Protein AF-A0A920I353-F1 (afdb_monomer)

Radius of gyration: 19.07 Å; Cα contacts (8 Å, |Δi|>4): 127; chains: 1; bounding box: 62×31×52 Å

Structure (mmCIF, N/CA/C/O backbone):
data_AF-A0A920I353-F1
#
_entry.id   AF-A0A920I353-F1
#
loop_
_atom_site.group_PDB
_atom_site.id
_atom_site.type_symbol
_atom_site.label_atom_id
_atom_site.label_alt_id
_atom_site.label_comp_id
_atom_site.label_asym_id
_atom_site.label_entity_id
_atom_site.label_seq_id
_atom_site.pdbx_PDB_ins_code
_atom_site.Cartn_x
_atom_site.Cartn_y
_atom_site.Cartn_z
_atom_site.occupancy
_atom_site.B_iso_or_equiv
_atom_site.auth_seq_id
_atom_site.auth_comp_id
_atom_site.auth_asym_id
_atom_site.auth_atom_id
_atom_site.pdbx_PDB_model_num
ATOM 1 N N . MET A 1 1 ? -0.392 2.122 4.980 1.00 74.88 1 MET A N 1
ATOM 2 C CA . MET A 1 1 ? 0.240 2.278 3.647 1.00 74.88 1 MET A CA 1
ATOM 3 C C . MET A 1 1 ? 1.618 1.625 3.572 1.00 74.88 1 MET A C 1
ATOM 5 O O . MET A 1 1 ? 1.815 0.845 2.654 1.00 74.88 1 MET A O 1
ATOM 9 N N . ILE A 1 2 ? 2.526 1.860 4.534 1.00 90.81 2 ILE A N 1
ATOM 10 C CA . ILE A 1 2 ? 3.908 1.323 4.524 1.00 90.81 2 ILE A CA 1
ATOM 11 C C . ILE A 1 2 ? 3.950 -0.201 4.339 1.00 90.81 2 ILE A C 1
ATOM 13 O O . ILE A 1 2 ? 4.589 -0.691 3.416 1.00 90.81 2 ILE A O 1
ATOM 17 N N . LEU A 1 3 ? 3.210 -0.952 5.158 1.00 93.25 3 LEU A N 1
ATOM 18 C CA . LEU A 1 3 ? 3.231 -2.416 5.090 1.00 93.25 3 LEU A CA 1
ATOM 19 C C . LEU A 1 3 ? 2.602 -2.965 3.804 1.00 93.25 3 LEU A C 1
ATOM 21 O O . LEU A 1 3 ? 3.097 -3.941 3.261 1.00 93.25 3 LEU A O 1
ATOM 25 N N . GLY A 1 4 ? 1.580 -2.307 3.252 1.00 94.31 4 GLY A N 1
ATOM 26 C CA . GLY A 1 4 ? 1.059 -2.674 1.931 1.00 94.31 4 GLY A CA 1
ATOM 27 C C . GLY A 1 4 ? 2.106 -2.477 0.828 1.00 94.31 4 GLY A C 1
ATOM 28 O O . GLY A 1 4 ? 2.318 -3.362 0.006 1.00 94.31 4 GLY A O 1
ATOM 29 N N . ALA A 1 5 ? 2.828 -1.353 0.845 1.00 92.50 5 ALA A N 1
ATOM 30 C CA . ALA A 1 5 ? 3.918 -1.117 -0.102 1.00 92.50 5 ALA A CA 1
ATOM 31 C C . ALA A 1 5 ? 5.046 -2.149 0.053 1.00 92.50 5 ALA A C 1
ATOM 33 O O . ALA A 1 5 ? 5.551 -2.660 -0.941 1.00 92.50 5 ALA A O 1
ATOM 34 N N . MET A 1 6 ? 5.386 -2.506 1.290 1.00 94.94 6 MET A N 1
ATOM 35 C CA . MET A 1 6 ? 6.392 -3.520 1.587 1.00 94.94 6 MET A CA 1
ATOM 36 C C . MET A 1 6 ? 5.983 -4.902 1.058 1.00 94.94 6 MET A C 1
ATOM 38 O O . MET A 1 6 ? 6.778 -5.541 0.386 1.00 94.94 6 MET A O 1
ATOM 42 N N . PHE A 1 7 ? 4.743 -5.353 1.269 1.00 95.06 7 PHE A N 1
ATOM 43 C CA . PHE A 1 7 ? 4.276 -6.643 0.734 1.00 95.06 7 PHE A CA 1
ATOM 44 C C . PHE A 1 7 ? 4.244 -6.669 -0.802 1.00 95.06 7 PHE A C 1
ATOM 46 O O . PHE A 1 7 ? 4.590 -7.680 -1.407 1.00 95.06 7 PHE A O 1
ATOM 53 N N . SER A 1 8 ? 3.881 -5.555 -1.441 1.00 94.81 8 SER A N 1
ATOM 54 C CA . SER A 1 8 ? 3.999 -5.405 -2.897 1.00 94.81 8 SER A CA 1
ATOM 55 C C . SER A 1 8 ? 5.463 -5.490 -3.361 1.00 94.81 8 SER A C 1
ATOM 57 O O . SER A 1 8 ? 5.786 -6.249 -4.275 1.00 94.81 8 SER A O 1
ATOM 59 N N . GLY A 1 9 ? 6.370 -4.785 -2.674 1.00 92.94 9 GLY A N 1
ATOM 60 C CA . GLY A 1 9 ? 7.812 -4.820 -2.935 1.00 92.94 9 GLY A CA 1
ATOM 61 C C . GLY A 1 9 ? 8.435 -6.201 -2.725 1.00 92.94 9 GLY A C 1
ATOM 62 O O . GLY A 1 9 ? 9.272 -6.615 -3.520 1.00 92.94 9 GLY A O 1
ATOM 63 N N . TYR A 1 10 ? 7.972 -6.964 -1.730 1.00 94.00 10 TYR A N 1
ATOM 64 C CA . TYR A 1 10 ? 8.377 -8.358 -1.530 1.00 94.00 10 TYR A CA 1
ATOM 65 C C . TYR A 1 10 ? 8.108 -9.195 -2.784 1.00 94.00 10 TYR A C 1
ATOM 67 O O . TYR A 1 10 ? 8.990 -9.903 -3.263 1.00 94.00 10 TYR A O 1
ATOM 75 N N . VAL A 1 11 ? 6.916 -9.066 -3.375 1.00 94.94 11 VAL A N 1
ATOM 76 C CA . VAL A 1 11 ? 6.593 -9.792 -4.609 1.00 94.94 11 VAL A CA 1
ATOM 77 C C . VAL A 1 11 ? 7.498 -9.361 -5.762 1.00 94.94 11 VAL A C 1
ATOM 79 O O . VAL A 1 11 ? 7.995 -10.215 -6.491 1.00 94.94 11 VAL A O 1
ATOM 82 N N . ALA A 1 12 ? 7.774 -8.064 -5.897 1.00 93.50 12 ALA A N 1
ATOM 83 C CA . ALA A 1 12 ? 8.674 -7.561 -6.933 1.00 93.50 12 ALA A CA 1
ATOM 84 C C . ALA A 1 12 ? 10.112 -8.094 -6.797 1.00 93.50 12 ALA A C 1
ATOM 86 O O . ALA A 1 12 ? 10.736 -8.418 -7.806 1.00 93.50 12 ALA A O 1
ATOM 87 N N . LEU A 1 13 ? 10.632 -8.199 -5.568 1.00 91.81 13 LEU A N 1
ATOM 88 C CA . LEU A 1 13 ? 12.000 -8.658 -5.304 1.00 91.81 13 LEU A CA 1
ATOM 89 C C . LEU A 1 13 ? 12.160 -10.167 -5.497 1.00 91.81 13 LEU A C 1
ATOM 91 O O . LEU A 1 13 ? 13.133 -10.604 -6.104 1.00 91.81 13 LEU A O 1
ATOM 95 N N . TYR A 1 14 ? 11.215 -10.966 -4.995 1.00 91.75 14 TYR A N 1
ATOM 96 C CA . TYR A 1 14 ? 11.352 -12.427 -4.979 1.00 91.75 14 TYR A CA 1
ATOM 97 C C . TYR A 1 14 ? 10.714 -13.121 -6.191 1.00 91.75 14 TYR A C 1
ATOM 99 O O . TYR A 1 14 ? 11.158 -14.201 -6.574 1.00 91.75 14 TYR A O 1
ATOM 107 N N . TRP A 1 15 ? 9.716 -12.503 -6.834 1.00 91.62 15 TRP A N 1
ATOM 108 C CA . TRP A 1 15 ? 9.055 -13.024 -8.041 1.00 91.62 15 TRP A CA 1
ATOM 109 C C . TRP A 1 15 ? 9.295 -12.165 -9.288 1.00 91.62 15 TRP A C 1
ATOM 111 O O . TRP A 1 15 ? 8.582 -12.288 -10.284 1.00 91.62 15 TRP A O 1
ATOM 121 N N . GLY A 1 16 ? 10.346 -11.345 -9.281 1.00 85.19 16 GLY A N 1
ATOM 122 C CA . GLY A 1 16 ? 10.666 -10.416 -10.364 1.00 85.19 16 GLY A CA 1
ATOM 123 C C . GLY A 1 16 ? 10.908 -11.033 -11.751 1.00 85.19 16 GLY A C 1
ATOM 124 O O . GLY A 1 16 ? 10.863 -10.320 -12.747 1.00 85.19 16 GLY A O 1
ATOM 125 N N . GLY A 1 17 ? 11.125 -12.350 -11.837 1.00 86.56 17 GLY A N 1
ATOM 126 C CA . GLY A 1 17 ? 11.248 -13.079 -13.106 1.00 86.56 17 GLY A CA 1
ATOM 127 C C . GLY A 1 17 ? 9.919 -13.361 -13.823 1.00 86.56 17 GLY A C 1
ATOM 128 O O . GLY A 1 17 ? 9.928 -13.898 -14.928 1.00 86.56 17 GLY A O 1
ATOM 129 N N . MET A 1 18 ? 8.772 -13.043 -13.213 1.00 88.81 18 MET A N 1
ATOM 130 C CA . MET A 1 18 ? 7.459 -13.226 -13.837 1.00 88.81 18 MET A CA 1
ATOM 131 C C . MET A 1 18 ? 7.185 -12.177 -14.928 1.00 88.81 18 MET A C 1
ATOM 133 O O . MET A 1 18 ? 7.623 -11.031 -14.816 1.00 88.81 18 MET A O 1
ATOM 137 N N . PRO A 1 19 ? 6.394 -12.517 -15.964 1.00 89.31 19 PRO A N 1
ATOM 138 C CA . PRO A 1 19 ? 5.983 -11.541 -16.965 1.00 89.31 19 PRO A CA 1
ATOM 139 C C . PRO A 1 19 ? 5.079 -10.465 -16.341 1.00 89.31 19 PRO A C 1
ATOM 141 O O . PRO A 1 19 ? 4.247 -10.751 -15.474 1.00 89.31 19 PRO A O 1
ATOM 144 N N . ALA A 1 20 ? 5.198 -9.227 -16.832 1.00 86.06 20 ALA A N 1
ATOM 145 C CA . ALA A 1 20 ? 4.504 -8.051 -16.293 1.00 86.06 20 ALA A CA 1
ATOM 146 C C . ALA A 1 20 ? 2.980 -8.221 -16.085 1.00 86.06 20 ALA A C 1
ATOM 148 O O . ALA A 1 20 ? 2.485 -7.805 -15.034 1.00 86.06 20 ALA A O 1
ATOM 149 N N . PRO A 1 21 ? 2.218 -8.867 -16.999 1.00 89.06 21 PRO A N 1
ATOM 150 C CA . PRO A 1 21 ? 0.775 -9.047 -16.826 1.00 89.06 21 PRO A CA 1
ATOM 151 C C . PRO A 1 21 ? 0.383 -9.892 -15.611 1.00 89.06 21 PRO A C 1
ATOM 153 O O . PRO A 1 21 ? -0.743 -9.769 -15.140 1.00 89.06 21 PRO A O 1
ATOM 156 N N . LEU A 1 22 ? 1.283 -10.745 -15.111 1.00 92.06 22 LEU A N 1
ATOM 157 C CA . LEU A 1 22 ? 1.053 -11.560 -13.916 1.00 92.06 22 LEU A CA 1
ATOM 158 C C . LEU A 1 22 ? 1.665 -10.915 -12.670 1.00 92.06 22 LEU A C 1
ATOM 160 O O . LEU A 1 22 ? 1.048 -10.915 -11.604 1.00 92.06 22 LEU A O 1
ATOM 164 N N . LEU A 1 23 ? 2.857 -10.332 -12.820 1.00 92.75 23 LEU A N 1
ATOM 165 C CA . LEU A 1 23 ? 3.587 -9.716 -11.719 1.00 92.75 23 LEU A CA 1
ATOM 166 C C . LEU A 1 23 ? 2.823 -8.520 -11.131 1.00 92.75 23 LEU A C 1
ATOM 168 O O . LEU A 1 23 ? 2.657 -8.441 -9.915 1.00 92.75 23 LEU A O 1
ATOM 172 N N . LEU A 1 24 ? 2.288 -7.628 -11.975 1.00 91.62 24 LEU A N 1
ATOM 173 C CA . LEU A 1 24 ? 1.587 -6.425 -11.513 1.00 91.62 24 LEU A CA 1
ATOM 174 C C . LEU A 1 24 ? 0.316 -6.740 -10.697 1.00 91.62 24 LEU A C 1
ATOM 176 O O . LEU A 1 24 ? 0.191 -6.215 -9.587 1.00 91.62 24 LEU A O 1
ATOM 180 N N . PRO A 1 25 ? -0.615 -7.606 -11.151 1.00 93.06 25 PRO A N 1
ATOM 181 C CA . PRO A 1 25 ? -1.744 -8.017 -10.318 1.00 93.06 25 PRO A CA 1
ATOM 182 C C . PRO A 1 25 ? -1.317 -8.702 -9.019 1.00 93.06 25 PRO A C 1
ATOM 184 O O . PRO A 1 25 ? -1.900 -8.419 -7.974 1.00 93.06 25 PRO A O 1
ATOM 187 N N . ALA A 1 26 ? -0.288 -9.557 -9.050 1.00 94.69 26 ALA A N 1
ATOM 188 C CA . ALA A 1 26 ? 0.219 -10.220 -7.850 1.00 94.69 26 ALA A CA 1
ATOM 189 C C . ALA A 1 26 ? 0.762 -9.210 -6.823 1.00 94.69 26 ALA A C 1
ATOM 191 O O . ALA A 1 26 ? 0.439 -9.301 -5.638 1.00 94.69 26 ALA A O 1
ATOM 192 N N . MET A 1 27 ? 1.512 -8.202 -7.278 1.00 94.94 27 MET A N 1
ATOM 193 C CA . MET A 1 27 ? 2.001 -7.096 -6.448 1.00 94.94 27 MET A CA 1
ATOM 194 C C . MET A 1 27 ? 0.851 -6.286 -5.834 1.00 94.94 27 MET A C 1
ATOM 196 O O . MET A 1 27 ? 0.871 -5.987 -4.638 1.00 94.94 27 MET A O 1
ATOM 200 N N . ILE A 1 28 ? -0.182 -5.965 -6.625 1.00 93.31 28 ILE A N 1
ATOM 201 C CA . ILE A 1 28 ? -1.375 -5.252 -6.143 1.00 93.31 28 ILE A CA 1
ATOM 202 C C . ILE A 1 28 ? -2.093 -6.077 -5.071 1.00 93.31 28 ILE A C 1
ATOM 204 O O . ILE A 1 28 ? -2.393 -5.552 -3.998 1.00 93.31 28 ILE A O 1
ATOM 208 N N . LEU A 1 29 ? -2.339 -7.364 -5.328 1.00 95.75 29 LEU A N 1
ATOM 209 C CA . LEU A 1 29 ? -3.009 -8.258 -4.382 1.00 95.75 29 LEU A CA 1
ATOM 210 C C . LEU A 1 29 ? -2.213 -8.402 -3.085 1.00 95.75 29 LEU A C 1
ATOM 212 O O . LEU A 1 29 ? -2.784 -8.256 -2.005 1.00 95.75 29 LEU A O 1
ATOM 216 N N . ALA A 1 30 ? -0.900 -8.612 -3.170 1.00 96.56 30 ALA A N 1
ATOM 217 C CA . ALA A 1 30 ? -0.040 -8.674 -1.994 1.00 96.56 30 ALA A CA 1
ATOM 218 C C . ALA A 1 30 ? -0.066 -7.361 -1.202 1.00 96.56 30 ALA A C 1
ATOM 220 O O . ALA A 1 30 ? -0.163 -7.387 0.025 1.00 96.56 30 ALA A O 1
ATOM 221 N N . GLY A 1 31 ? -0.059 -6.212 -1.882 1.00 96.25 31 GLY A N 1
ATOM 222 C CA . GLY A 1 31 ? -0.156 -4.914 -1.224 1.00 96.25 31 GLY A CA 1
ATOM 223 C C . GLY A 1 31 ? -1.500 -4.674 -0.534 1.00 96.25 31 GLY A C 1
ATOM 224 O O . GLY A 1 31 ? -1.530 -4.154 0.585 1.00 96.25 31 GLY A O 1
ATOM 225 N N . VAL A 1 32 ? -2.607 -5.103 -1.150 1.00 95.38 32 VAL A N 1
ATOM 226 C CA . VAL A 1 32 ? -3.943 -5.069 -0.535 1.00 95.38 32 VAL A CA 1
ATOM 227 C C . VAL A 1 32 ? -3.986 -5.974 0.693 1.00 95.38 32 VAL A C 1
ATOM 229 O O . VAL A 1 32 ? -4.391 -5.520 1.762 1.00 95.38 32 VAL A O 1
ATOM 232 N N . LEU A 1 33 ? -3.520 -7.220 0.580 1.00 96.56 33 LEU A N 1
ATOM 233 C CA . LEU A 1 33 ? -3.506 -8.179 1.686 1.00 96.56 33 LEU A CA 1
ATOM 234 C C . LEU A 1 33 ? -2.614 -7.713 2.842 1.00 96.56 33 LEU A C 1
ATOM 236 O O . LEU A 1 33 ? -3.046 -7.750 3.991 1.00 96.56 33 LEU A O 1
ATOM 240 N N . GLY A 1 34 ? -1.413 -7.206 2.554 1.00 95.69 34 GLY A N 1
ATOM 241 C CA . GLY A 1 34 ? -0.513 -6.649 3.567 1.00 95.69 34 GLY A CA 1
ATOM 242 C C . GLY A 1 34 ? -1.093 -5.405 4.243 1.00 95.69 34 GLY A C 1
ATOM 243 O O . GLY A 1 34 ? -0.996 -5.243 5.461 1.00 95.69 34 GLY A O 1
ATOM 244 N N . GLY A 1 35 ? -1.761 -4.540 3.474 1.00 94.94 35 GLY A N 1
ATOM 245 C CA . GLY A 1 35 ? -2.475 -3.380 4.002 1.00 94.94 35 GLY A CA 1
ATOM 246 C C . GLY A 1 35 ? -3.638 -3.766 4.918 1.00 94.94 35 GLY A C 1
ATOM 247 O O . GLY A 1 35 ? -3.756 -3.208 6.009 1.00 94.94 35 GLY A O 1
ATOM 248 N N . LEU A 1 36 ? -4.456 -4.738 4.505 1.00 95.00 36 LEU A N 1
ATOM 249 C CA . LEU A 1 36 ? -5.567 -5.272 5.295 1.00 95.00 36 LEU A CA 1
ATOM 250 C C . LEU A 1 36 ? -5.069 -5.939 6.577 1.00 95.00 36 LEU A C 1
ATOM 252 O O . LEU A 1 36 ? -5.567 -5.620 7.654 1.00 95.00 36 LEU A O 1
ATOM 256 N N . ALA A 1 37 ? -4.053 -6.799 6.479 1.00 94.88 37 ALA A N 1
ATOM 257 C CA . ALA A 1 37 ? -3.431 -7.453 7.627 1.00 94.88 37 ALA A CA 1
ATOM 258 C C . ALA A 1 37 ? -2.969 -6.437 8.677 1.00 94.88 37 ALA A C 1
ATOM 260 O O . ALA A 1 37 ? -3.250 -6.595 9.864 1.00 94.88 37 ALA A O 1
ATOM 261 N N . TRP A 1 38 ? -2.335 -5.350 8.235 1.00 94.81 38 TRP A N 1
ATOM 262 C CA . TRP A 1 38 ? -1.874 -4.299 9.136 1.00 94.81 38 TRP A CA 1
ATOM 263 C C . TRP A 1 38 ? -3.015 -3.458 9.718 1.00 94.81 38 TRP A C 1
ATOM 265 O O . TRP A 1 38 ? -3.001 -3.132 10.903 1.00 94.81 38 TRP A O 1
ATOM 275 N N . ALA A 1 39 ? -4.025 -3.123 8.910 1.00 93.00 39 ALA A N 1
ATOM 276 C CA . ALA A 1 39 ? -5.188 -2.348 9.346 1.00 93.00 39 ALA A CA 1
ATOM 277 C C . ALA A 1 39 ? -6.101 -3.120 10.315 1.00 93.00 39 ALA A C 1
ATOM 279 O O . ALA A 1 39 ? -6.798 -2.505 11.123 1.00 93.00 39 ALA A O 1
ATOM 280 N N . MET A 1 40 ? -6.074 -4.457 10.290 1.00 94.06 40 MET A N 1
ATOM 281 C CA . MET A 1 40 ? -6.805 -5.280 11.256 1.00 94.06 40 MET A CA 1
ATOM 282 C C . MET A 1 40 ? -6.292 -5.107 12.689 1.00 94.06 40 MET A C 1
ATOM 284 O O . MET A 1 40 ? -7.086 -5.203 13.618 1.00 94.06 40 MET A O 1
ATOM 288 N N . ILE A 1 41 ? -5.006 -4.804 12.891 1.00 94.19 41 ILE A N 1
ATOM 289 C CA . ILE A 1 41 ? -4.418 -4.640 14.230 1.00 94.19 41 ILE A CA 1
ATOM 290 C C . ILE A 1 41 ? -5.138 -3.541 15.037 1.00 94.19 41 ILE A C 1
ATOM 292 O O . ILE A 1 41 ? -5.705 -3.860 16.086 1.00 94.19 41 ILE A O 1
ATOM 296 N N . PRO A 1 42 ? -5.197 -2.268 14.585 1.00 93.19 42 PRO A N 1
ATOM 297 C CA . PRO A 1 42 ? -5.900 -1.224 15.327 1.00 93.19 42 PRO A CA 1
ATOM 298 C C . PRO A 1 42 ? -7.410 -1.485 15.397 1.00 93.19 42 PRO A C 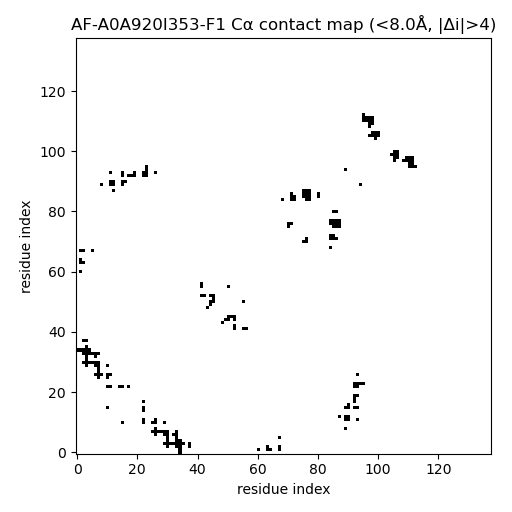1
ATOM 300 O O . PRO A 1 42 ? -8.022 -1.195 16.424 1.00 93.19 42 PRO A O 1
ATOM 303 N N . ALA A 1 43 ? -8.009 -2.085 14.361 1.00 93.19 43 ALA A N 1
ATOM 304 C CA . ALA A 1 43 ? -9.435 -2.409 14.345 1.00 93.19 43 ALA A CA 1
ATOM 305 C C . ALA A 1 43 ? -9.815 -3.448 15.418 1.00 93.19 43 ALA A C 1
ATOM 307 O O . ALA A 1 43 ? -10.802 -3.277 16.140 1.00 93.19 43 ALA A O 1
ATOM 308 N N . ILE A 1 44 ? -9.017 -4.508 15.576 1.00 94.25 44 ILE A N 1
ATOM 309 C CA . ILE A 1 44 ? -9.221 -5.533 16.607 1.00 94.25 44 ILE A CA 1
ATOM 310 C C . ILE A 1 44 ? -8.963 -4.941 17.992 1.00 94.25 44 ILE A C 1
ATOM 312 O O . ILE A 1 44 ? -9.757 -5.158 18.906 1.00 94.25 44 ILE A O 1
ATOM 316 N N . LEU A 1 45 ? -7.893 -4.157 18.154 1.00 93.06 45 LEU A N 1
ATOM 317 C CA . LEU A 1 45 ? -7.571 -3.548 19.445 1.00 93.06 45 LEU A CA 1
ATOM 318 C C . LEU A 1 45 ? -8.679 -2.602 19.919 1.00 93.06 45 LEU A C 1
ATOM 320 O O . LEU A 1 45 ? -9.109 -2.671 21.070 1.00 93.06 45 LEU A O 1
ATOM 324 N N . LYS A 1 46 ? -9.223 -1.789 19.011 1.00 91.38 46 LYS A N 1
ATOM 325 C CA . LYS A 1 46 ? -10.382 -0.940 19.291 1.00 91.38 46 LYS A CA 1
ATOM 326 C C . LYS A 1 46 ? -11.614 -1.761 19.676 1.00 91.38 46 LYS A C 1
ATOM 328 O O . LYS A 1 46 ? -12.243 -1.474 20.686 1.00 91.38 46 LYS A O 1
ATOM 333 N N . THR A 1 47 ? -11.972 -2.776 18.889 1.00 92.88 47 THR A N 1
ATOM 334 C CA . THR A 1 47 ? -13.220 -3.537 19.101 1.00 92.88 47 THR A CA 1
ATOM 335 C C . THR A 1 47 ? -13.181 -4.440 20.331 1.00 92.88 47 THR A C 1
ATOM 337 O O . THR A 1 47 ? -14.211 -4.633 20.971 1.00 92.88 47 THR A O 1
ATOM 340 N N . ARG A 1 48 ? -12.012 -4.989 20.683 1.00 93.25 48 ARG A N 1
ATOM 341 C CA . ARG A 1 48 ? -11.851 -5.919 21.813 1.00 93.25 48 ARG A CA 1
ATOM 342 C C . ARG A 1 48 ? -11.462 -5.233 23.118 1.00 93.25 48 ARG A C 1
ATOM 344 O O . ARG A 1 48 ? -11.875 -5.705 24.171 1.00 93.25 48 ARG A O 1
ATOM 351 N N . PHE A 1 49 ? -10.680 -4.156 23.056 1.00 92.69 49 PHE A N 1
ATOM 352 C CA . PHE A 1 49 ? -10.104 -3.503 24.239 1.00 92.69 49 PHE A CA 1
ATOM 353 C C . PHE A 1 49 ? -10.534 -2.040 24.402 1.00 92.69 49 PHE A C 1
ATOM 355 O O . PHE A 1 49 ? -10.036 -1.360 25.294 1.00 92.69 49 PHE A O 1
ATOM 362 N N . ASN A 1 50 ? -11.442 -1.543 23.552 1.00 90.44 50 ASN A N 1
ATOM 363 C CA . ASN A 1 50 ? -11.981 -0.178 23.596 1.00 90.44 50 ASN A CA 1
ATOM 364 C C . ASN A 1 50 ? -10.891 0.912 23.655 1.00 90.44 50 ASN A C 1
ATOM 366 O O . ASN A 1 50 ? -11.019 1.932 24.329 1.00 90.44 50 ASN A O 1
ATOM 370 N N . THR A 1 51 ? -9.765 0.660 22.981 1.00 91.50 51 THR A N 1
ATOM 371 C CA . THR A 1 51 ? -8.607 1.558 22.975 1.00 91.50 51 THR A CA 1
ATOM 372 C C . THR A 1 51 ? -8.824 2.736 22.025 1.00 91.50 51 THR A C 1
ATOM 374 O O . THR A 1 51 ? -9.550 2.635 21.034 1.00 91.50 51 THR A O 1
ATOM 377 N N . ASN A 1 52 ? -8.141 3.853 22.288 1.00 93.06 52 ASN A N 1
ATOM 378 C CA . ASN A 1 52 ? -8.129 5.003 21.390 1.00 93.06 52 ASN A CA 1
ATOM 379 C C . ASN A 1 52 ? -7.438 4.661 20.054 1.00 93.06 52 ASN A C 1
ATOM 381 O O . ASN A 1 52 ? -6.214 4.556 19.973 1.00 93.06 52 ASN A O 1
ATOM 385 N N . GLU A 1 53 ? -8.239 4.527 18.998 1.00 91.81 53 GLU A N 1
ATOM 386 C CA . GLU A 1 53 ? -7.791 4.188 17.643 1.00 91.81 53 GLU A CA 1
ATOM 387 C C . GLU A 1 53 ? -6.802 5.201 17.058 1.00 91.81 53 GLU A C 1
ATOM 389 O O . GLU A 1 53 ? -5.876 4.812 16.346 1.00 91.81 53 GLU A O 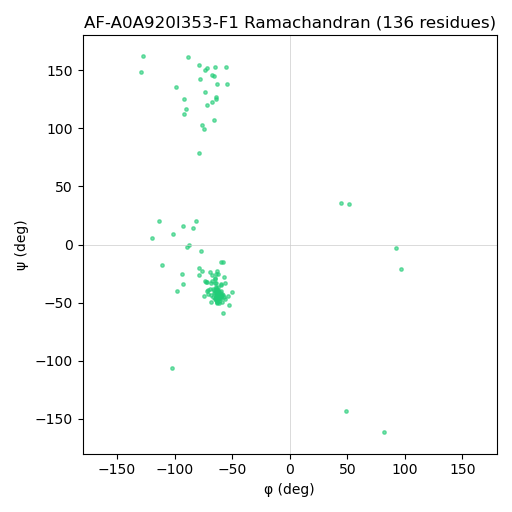1
ATOM 394 N N . ILE A 1 54 ? -6.952 6.489 17.379 1.00 92.44 54 ILE A N 1
ATOM 395 C CA . ILE A 1 54 ? -6.050 7.537 16.887 1.00 92.44 54 ILE A CA 1
ATOM 396 C C . ILE A 1 54 ? -4.653 7.306 17.462 1.00 92.44 54 ILE A C 1
ATOM 398 O O . ILE A 1 54 ? -3.673 7.283 16.724 1.00 92.44 54 ILE A O 1
ATOM 402 N N . LEU A 1 55 ? -4.561 7.052 18.770 1.00 93.56 55 LEU A N 1
ATOM 403 C CA . LEU A 1 55 ? -3.280 6.787 19.419 1.00 93.56 55 LEU A CA 1
ATOM 404 C C . LEU A 1 55 ? -2.650 5.501 18.873 1.00 93.56 55 LEU A C 1
ATOM 406 O O . LEU A 1 55 ? -1.487 5.511 18.479 1.00 93.56 55 LEU A O 1
ATOM 410 N N . VAL A 1 56 ? -3.415 4.409 18.788 1.00 94.12 56 VAL A N 1
ATOM 411 C CA . VAL A 1 56 ? -2.898 3.116 18.308 1.00 94.12 56 VAL A CA 1
ATOM 412 C C . VAL A 1 56 ? -2.436 3.203 16.855 1.00 94.12 56 VAL A C 1
ATOM 414 O O . VAL A 1 56 ? -1.356 2.719 16.537 1.00 94.12 56 VAL A O 1
ATOM 417 N N . SER A 1 57 ? -3.208 3.835 15.971 1.00 93.00 57 SER A N 1
ATOM 418 C CA . SER A 1 57 ? -2.835 3.973 14.556 1.00 93.00 57 SER A CA 1
ATOM 419 C C . SER A 1 57 ? -1.602 4.860 14.352 1.00 93.00 57 SER A C 1
ATOM 421 O O . SER A 1 57 ? -0.738 4.521 13.535 1.00 93.00 57 SER A O 1
ATOM 423 N N . LEU A 1 58 ? -1.461 5.942 15.129 1.00 94.62 58 LEU A N 1
ATOM 424 C CA . LEU A 1 58 ? -0.249 6.764 15.134 1.00 94.62 58 LEU A CA 1
ATOM 425 C C . LEU A 1 58 ? 0.960 5.957 15.612 1.00 94.62 58 LEU A C 1
ATOM 427 O O . LEU A 1 58 ? 1.965 5.896 14.906 1.00 94.62 58 LEU A O 1
ATOM 431 N N . MET A 1 59 ? 0.851 5.270 16.753 1.00 95.31 59 MET A N 1
ATOM 432 C CA . MET A 1 59 ? 1.931 4.428 17.287 1.00 95.31 59 MET A CA 1
ATOM 433 C C . MET A 1 59 ? 2.328 3.319 16.310 1.00 95.31 59 MET A C 1
ATOM 435 O O . MET A 1 59 ? 3.510 3.090 16.055 1.00 95.31 59 MET A O 1
ATOM 439 N N . LEU A 1 60 ? 1.345 2.675 15.686 1.00 94.88 60 LEU A N 1
ATOM 440 C CA . LEU A 1 60 ? 1.575 1.606 14.723 1.00 94.88 60 LEU A CA 1
ATOM 441 C C . LEU A 1 60 ? 2.235 2.108 13.429 1.00 94.88 60 LEU A C 1
ATOM 443 O O . LEU A 1 60 ? 2.947 1.355 12.765 1.00 94.88 60 LEU A O 1
ATOM 447 N N . THR A 1 61 ? 2.049 3.382 13.077 1.00 94.44 61 THR A N 1
ATOM 448 C CA . THR A 1 61 ? 2.778 3.998 11.962 1.00 94.44 61 THR A CA 1
ATOM 449 C C . THR A 1 61 ? 4.276 4.071 12.264 1.00 94.44 61 THR A C 1
ATOM 451 O O . THR A 1 61 ? 5.073 3.715 11.399 1.00 94.44 61 THR A O 1
ATOM 454 N N . TYR A 1 62 ? 4.673 4.427 13.491 1.00 95.38 62 TYR A N 1
ATOM 455 C CA . TYR A 1 62 ? 6.085 4.392 13.899 1.00 95.38 62 TYR A CA 1
ATOM 456 C C . TYR A 1 62 ? 6.659 2.975 13.874 1.00 95.38 62 TYR A C 1
ATOM 458 O O . TYR A 1 62 ? 7.749 2.766 13.345 1.00 95.38 62 TYR A O 1
ATOM 466 N N . VAL A 1 63 ? 5.905 1.988 14.371 1.00 96.00 63 VAL A N 1
ATOM 467 C CA . VAL A 1 63 ? 6.308 0.574 14.297 1.00 96.00 63 VAL A CA 1
ATOM 468 C C . VAL A 1 63 ? 6.533 0.152 12.845 1.00 96.00 63 VAL A C 1
ATOM 470 O O . VAL A 1 63 ? 7.539 -0.480 12.545 1.00 96.00 63 VAL A O 1
ATOM 473 N N . ALA A 1 64 ? 5.646 0.543 11.926 1.00 95.75 64 ALA A N 1
ATOM 474 C CA . ALA A 1 64 ? 5.792 0.231 10.507 1.00 95.75 64 ALA A CA 1
ATOM 475 C C . ALA A 1 64 ? 7.056 0.852 9.884 1.00 95.75 64 ALA A C 1
ATOM 477 O O . ALA A 1 64 ? 7.714 0.198 9.077 1.00 95.75 64 ALA A O 1
ATOM 478 N N . VAL A 1 65 ? 7.409 2.085 10.266 1.00 95.06 65 VAL A N 1
ATOM 479 C CA . VAL A 1 65 ? 8.645 2.751 9.814 1.00 95.06 65 VAL A CA 1
ATOM 480 C C . VAL A 1 65 ? 9.887 2.025 10.334 1.00 95.06 65 VAL A C 1
ATOM 482 O O . VAL A 1 65 ? 10.802 1.747 9.564 1.00 95.06 65 VAL A O 1
ATOM 485 N N . LEU A 1 66 ? 9.920 1.671 11.619 1.00 94.81 66 LEU A N 1
ATOM 486 C CA . LEU A 1 66 ? 11.044 0.923 12.193 1.00 94.81 66 LEU A CA 1
ATOM 487 C C . LEU A 1 66 ? 11.170 -0.471 11.573 1.00 94.81 66 LEU A C 1
ATOM 489 O O . LEU A 1 66 ? 12.274 -0.944 11.313 1.00 94.81 66 LEU A O 1
ATOM 493 N N . PHE A 1 67 ? 10.038 -1.114 11.295 1.00 94.69 67 PHE A N 1
ATOM 494 C CA . PHE A 1 67 ? 10.011 -2.435 10.685 1.00 94.6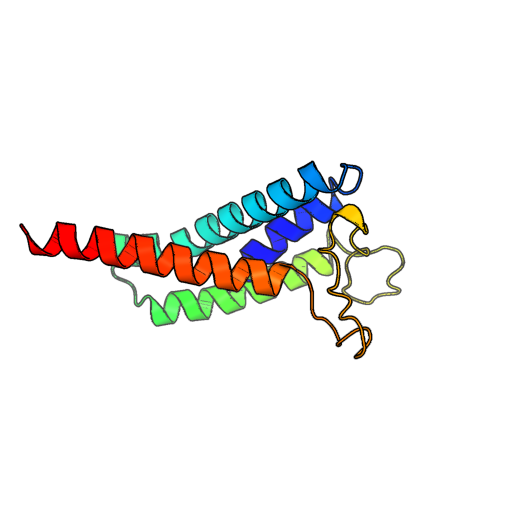9 67 PHE A CA 1
ATOM 495 C C . PHE A 1 67 ? 10.592 -2.428 9.268 1.00 94.69 67 PHE A C 1
ATOM 497 O O . PHE A 1 67 ? 11.417 -3.283 8.935 1.00 94.69 67 PHE A O 1
ATOM 504 N N . ILE A 1 68 ? 10.212 -1.453 8.434 1.00 93.19 68 ILE A N 1
ATOM 505 C CA . ILE A 1 68 ? 10.766 -1.352 7.080 1.00 93.19 68 ILE A CA 1
ATOM 506 C C . ILE A 1 68 ? 12.249 -0.955 7.105 1.00 93.19 68 ILE A C 1
ATOM 508 O O . ILE A 1 68 ? 13.024 -1.527 6.345 1.00 93.19 68 ILE A O 1
ATOM 512 N N . ASP A 1 69 ? 12.676 -0.067 8.012 1.00 92.81 69 ASP A N 1
ATOM 513 C CA . ASP A 1 69 ? 14.095 0.300 8.159 1.00 92.81 69 ASP A CA 1
ATOM 514 C C . ASP A 1 69 ? 14.955 -0.913 8.547 1.00 92.81 69 ASP A C 1
ATOM 516 O O . ASP A 1 69 ? 15.974 -1.188 7.909 1.00 92.81 69 ASP A O 1
ATOM 520 N N . TRP A 1 70 ? 14.492 -1.714 9.513 1.00 93.81 70 TRP A N 1
ATOM 521 C CA . TRP A 1 70 ? 15.143 -2.975 9.870 1.00 93.81 70 TRP A CA 1
ATOM 522 C C . TRP A 1 70 ? 15.210 -3.947 8.682 1.00 93.81 70 TRP A C 1
ATOM 524 O O . TRP A 1 70 ? 16.257 -4.542 8.424 1.00 93.81 70 TRP A O 1
ATOM 534 N N . THR A 1 71 ? 14.121 -4.069 7.919 1.00 92.69 71 THR A N 1
ATOM 535 C CA . THR A 1 71 ? 14.039 -4.976 6.762 1.00 92.69 71 THR A CA 1
ATOM 536 C C . THR A 1 71 ? 15.042 -4.591 5.671 1.00 92.69 71 THR A C 1
ATOM 538 O O . THR A 1 71 ? 15.747 -5.451 5.141 1.00 92.69 71 THR A O 1
ATOM 541 N N . VAL A 1 72 ? 15.144 -3.299 5.359 1.00 90.56 72 VAL A N 1
ATOM 542 C CA . VAL A 1 72 ? 16.033 -2.787 4.306 1.00 90.56 72 VAL A CA 1
ATOM 543 C C . VAL A 1 72 ? 17.505 -2.829 4.729 1.00 90.56 72 VAL A C 1
ATOM 545 O O . VAL A 1 72 ? 18.379 -3.035 3.892 1.00 90.56 72 VAL A O 1
ATOM 548 N N . ARG A 1 73 ? 17.812 -2.676 6.023 1.00 90.12 73 ARG A N 1
ATOM 549 C CA . ARG A 1 73 ? 19.187 -2.820 6.541 1.00 90.12 73 ARG A CA 1
ATOM 550 C C . ARG A 1 73 ? 19.621 -4.270 6.720 1.00 90.12 73 ARG A C 1
ATOM 552 O O . ARG A 1 73 ? 20.821 -4.542 6.717 1.00 90.12 73 ARG A O 1
ATOM 559 N N . GLY A 1 74 ? 18.666 -5.171 6.923 1.00 88.06 74 GLY A N 1
ATOM 560 C CA . GLY A 1 74 ? 18.904 -6.591 7.138 1.00 88.06 74 GLY A CA 1
ATOM 561 C C . GLY A 1 74 ? 18.627 -7.412 5.876 1.00 88.06 74 GLY A C 1
ATOM 562 O O . GLY A 1 74 ? 19.437 -7.392 4.949 1.00 88.06 74 GLY A O 1
ATOM 563 N N . PRO A 1 75 ? 17.516 -8.168 5.840 1.00 88.25 75 PRO A N 1
ATOM 564 C CA . PRO A 1 75 ? 17.279 -9.212 4.845 1.00 88.25 75 PRO A CA 1
ATOM 565 C C . PRO A 1 75 ? 17.151 -8.714 3.402 1.00 88.25 75 PRO A C 1
ATOM 567 O O . PRO A 1 75 ? 17.451 -9.476 2.488 1.00 88.25 75 PRO A O 1
ATOM 570 N N . TRP A 1 76 ? 16.682 -7.484 3.174 1.00 90.69 76 TRP A N 1
ATOM 571 C CA . TRP A 1 76 ? 16.469 -6.951 1.818 1.00 90.69 76 TRP A CA 1
ATOM 572 C C . TRP A 1 76 ? 17.576 -6.009 1.362 1.00 90.69 76 TRP A C 1
ATOM 574 O O . TRP A 1 76 ? 17.436 -5.351 0.331 1.00 90.69 76 TRP A O 1
ATOM 584 N N . ARG A 1 77 ? 18.665 -5.922 2.129 1.00 87.94 77 ARG A N 1
ATOM 585 C CA . ARG A 1 77 ? 19.782 -5.053 1.791 1.00 87.94 77 ARG A CA 1
ATOM 586 C C . ARG A 1 77 ? 20.427 -5.516 0.494 1.00 87.94 77 ARG A C 1
ATOM 588 O O . ARG A 1 77 ? 20.851 -6.666 0.384 1.00 87.94 77 ARG A O 1
ATOM 595 N N . ASP A 1 78 ? 20.562 -4.600 -0.453 1.00 88.06 78 ASP A N 1
ATOM 596 C CA . ASP A 1 78 ? 21.321 -4.850 -1.670 1.00 88.06 78 ASP A CA 1
ATOM 597 C C . ASP A 1 78 ? 22.827 -4.996 -1.352 1.00 88.06 78 ASP A C 1
ATOM 599 O O . ASP A 1 78 ? 23.428 -4.075 -0.784 1.00 88.06 78 ASP A O 1
ATOM 603 N N . PRO A 1 79 ? 23.469 -6.125 -1.716 1.00 84.06 79 PRO A N 1
ATOM 604 C CA . PRO A 1 79 ? 24.909 -6.313 -1.543 1.00 84.06 79 PRO A CA 1
ATOM 605 C C . PRO A 1 79 ? 25.754 -5.240 -2.240 1.00 84.06 79 PRO A C 1
ATOM 607 O O . PRO A 1 79 ? 26.857 -4.944 -1.781 1.00 84.06 79 PRO A O 1
ATOM 610 N N . MET A 1 80 ? 25.238 -4.645 -3.320 1.00 85.44 80 MET A N 1
ATOM 611 C CA . MET A 1 80 ? 25.929 -3.621 -4.105 1.00 85.44 80 MET A CA 1
ATOM 612 C C . MET A 1 80 ? 25.707 -2.196 -3.577 1.00 85.44 80 MET A C 1
ATOM 614 O O . MET A 1 80 ? 26.257 -1.241 -4.116 1.00 85.44 80 MET A O 1
ATOM 618 N N . SER A 1 81 ? 24.936 -2.017 -2.502 1.00 79.50 81 SER A N 1
ATOM 619 C CA . SER A 1 81 ? 24.564 -0.684 -2.012 1.00 79.50 81 SER A CA 1
ATOM 620 C C . SER A 1 81 ? 25.605 -0.016 -1.099 1.00 79.50 81 SER A C 1
ATOM 622 O O . SER A 1 81 ? 25.286 0.970 -0.448 1.00 79.50 81 SER A O 1
ATOM 624 N N . PHE A 1 82 ? 26.853 -0.508 -1.033 1.00 82.38 82 PHE A N 1
ATOM 625 C CA . PHE A 1 82 ? 28.002 0.125 -0.342 1.00 82.38 82 PHE A CA 1
ATOM 626 C C . PHE A 1 82 ? 27.711 0.700 1.066 1.00 82.38 82 PHE A C 1
ATOM 628 O O . PHE A 1 82 ? 28.253 1.730 1.458 1.00 82.38 82 PHE A O 1
ATOM 635 N N . GLY A 1 83 ? 26.850 0.038 1.846 1.00 77.50 83 GLY A N 1
ATOM 636 C CA . GLY A 1 83 ? 26.481 0.463 3.204 1.00 77.50 83 GLY A CA 1
ATOM 637 C C . GLY A 1 83 ? 25.245 1.366 3.303 1.00 77.50 83 GLY A C 1
ATOM 638 O O . GLY A 1 83 ? 24.806 1.661 4.415 1.00 77.50 83 GLY A O 1
ATOM 639 N N . PHE A 1 84 ? 24.634 1.752 2.181 1.00 84.94 84 PHE A N 1
ATOM 640 C CA . PHE A 1 84 ? 23.356 2.458 2.163 1.00 84.94 84 PHE A CA 1
ATOM 641 C C . PHE A 1 84 ? 22.173 1.501 2.410 1.00 84.94 84 PHE A C 1
ATOM 643 O O . PHE A 1 84 ? 22.185 0.363 1.933 1.00 84.94 84 PHE A O 1
ATOM 650 N N . PRO A 1 85 ? 21.133 1.941 3.148 1.00 84.00 85 PRO A N 1
ATOM 651 C CA . PRO A 1 85 ? 19.924 1.158 3.377 1.00 84.00 85 PRO A CA 1
ATOM 652 C C . PRO A 1 85 ? 19.019 1.229 2.141 1.00 84.00 85 PRO A C 1
ATOM 654 O O . PRO A 1 85 ? 18.048 1.984 2.107 1.00 84.00 85 PRO A O 1
ATOM 657 N N . LEU A 1 86 ? 19.357 0.453 1.113 1.00 86.81 86 LEU A N 1
ATOM 658 C CA . LEU A 1 86 ? 18.609 0.358 -0.137 1.00 86.81 86 LEU A CA 1
ATOM 659 C C . LEU A 1 86 ? 18.340 -1.108 -0.482 1.00 86.81 86 LEU A C 1
ATOM 661 O O . LEU A 1 86 ? 19.132 -2.000 -0.169 1.00 86.81 86 LEU A O 1
ATOM 665 N N . THR A 1 87 ? 17.203 -1.343 -1.131 1.00 88.31 87 THR A N 1
ATOM 666 C CA . THR A 1 87 ? 16.876 -2.632 -1.742 1.00 88.31 87 THR A CA 1
ATOM 667 C C . THR A 1 87 ? 17.408 -2.685 -3.172 1.00 88.31 87 THR A C 1
ATOM 669 O O . THR A 1 87 ? 17.611 -1.628 -3.779 1.00 88.31 87 THR A O 1
ATOM 672 N N . PRO A 1 88 ? 17.546 -3.885 -3.764 1.00 89.38 88 PRO A N 1
ATOM 673 C CA . PRO A 1 88 ? 17.780 -4.005 -5.195 1.00 89.38 88 PRO A CA 1
ATOM 674 C C . PRO A 1 88 ? 16.691 -3.280 -5.993 1.00 89.38 88 PRO A C 1
ATOM 676 O O . PRO A 1 88 ? 15.550 -3.144 -5.533 1.00 89.38 88 PRO A O 1
ATOM 679 N N . MET A 1 89 ? 17.033 -2.821 -7.198 1.00 88.12 89 MET A N 1
ATOM 680 C CA . MET A 1 89 ? 16.043 -2.231 -8.096 1.00 88.12 89 MET A CA 1
ATOM 681 C C . MET A 1 89 ? 14.996 -3.272 -8.493 1.00 88.12 89 MET A C 1
ATOM 683 O O . MET A 1 89 ? 15.319 -4.421 -8.792 1.00 88.12 89 MET A O 1
ATOM 687 N N . TYR A 1 90 ? 13.732 -2.852 -8.518 1.00 88.50 90 TYR A N 1
ATOM 688 C CA . TYR A 1 90 ? 12.661 -3.688 -9.044 1.00 88.50 90 TYR A CA 1
ATOM 689 C C . TYR A 1 90 ? 12.830 -3.883 -10.557 1.00 88.50 90 TYR A C 1
ATOM 691 O O . TYR A 1 90 ? 13.273 -2.958 -11.240 1.00 88.50 90 TYR A O 1
ATOM 699 N N . PRO A 1 91 ? 12.458 -5.056 -11.093 1.00 87.69 91 PRO A N 1
ATOM 700 C CA . PRO A 1 91 ? 12.488 -5.297 -12.530 1.00 87.69 91 PRO A CA 1
ATOM 701 C C . PRO A 1 91 ? 11.494 -4.389 -13.261 1.00 87.69 91 PRO A C 1
ATOM 703 O O . PRO A 1 91 ? 10.436 -4.055 -12.721 1.00 87.69 91 PRO A O 1
ATOM 706 N N . ASP A 1 92 ? 11.777 -4.078 -14.527 1.00 85.25 92 ASP A N 1
ATOM 707 C CA . ASP A 1 92 ? 10.907 -3.242 -15.371 1.00 85.25 92 ASP A CA 1
ATOM 708 C C . ASP A 1 92 ? 9.478 -3.797 -15.472 1.00 85.25 92 ASP A C 1
ATOM 710 O O . ASP A 1 92 ? 8.510 -3.041 -15.502 1.00 85.25 92 ASP A O 1
ATOM 714 N N . ALA A 1 93 ? 9.327 -5.126 -15.445 1.00 84.94 93 ALA A N 1
ATOM 715 C CA . AL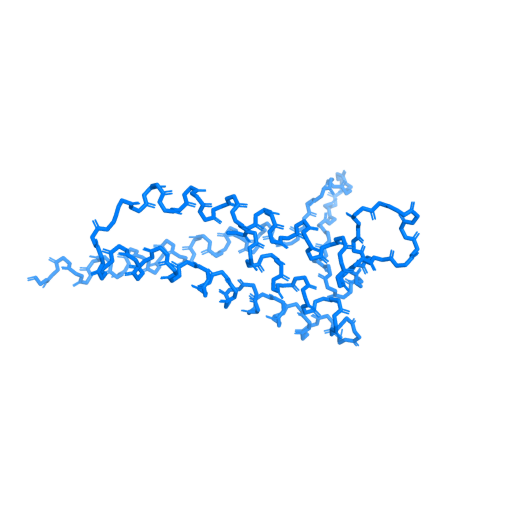A A 1 93 ? 8.031 -5.803 -15.437 1.00 84.94 93 ALA A CA 1
ATOM 716 C C . ALA A 1 93 ? 7.169 -5.477 -14.201 1.00 84.94 93 ALA A C 1
ATOM 718 O O . ALA A 1 93 ? 5.944 -5.578 -14.263 1.00 84.94 93 ALA A O 1
ATOM 719 N N . GLY A 1 94 ? 7.797 -5.102 -13.082 1.00 81.44 94 GLY A N 1
ATOM 720 C CA . GLY A 1 94 ? 7.132 -4.665 -11.853 1.00 81.44 94 GLY A CA 1
ATOM 721 C C . GLY A 1 94 ? 6.860 -3.158 -11.812 1.00 81.44 94 GLY A C 1
ATOM 722 O O . GLY A 1 94 ? 6.268 -2.668 -10.849 1.00 81.44 94 GLY A O 1
ATOM 723 N N . MET A 1 95 ? 7.278 -2.410 -12.837 1.00 85.50 95 MET A N 1
ATOM 724 C CA . MET A 1 95 ? 7.043 -0.975 -12.947 1.00 85.50 95 MET A CA 1
ATOM 725 C C . MET A 1 95 ? 5.848 -0.685 -13.857 1.00 85.50 95 MET A C 1
ATOM 727 O O . MET A 1 95 ? 5.697 -1.240 -14.943 1.00 85.50 95 MET A O 1
ATOM 731 N N . ILE A 1 96 ? 4.983 0.235 -13.427 1.00 84.75 96 ILE A N 1
ATOM 732 C CA . ILE A 1 96 ? 3.873 0.699 -14.262 1.00 84.75 96 ILE A CA 1
ATOM 733 C C . ILE A 1 96 ? 4.437 1.613 -15.351 1.00 84.75 96 ILE A C 1
ATOM 735 O O . ILE A 1 96 ? 5.176 2.554 -15.054 1.00 84.75 96 ILE A O 1
ATOM 739 N N . ALA A 1 97 ? 4.043 1.366 -16.602 1.00 82.88 97 ALA A N 1
ATOM 740 C CA . ALA A 1 97 ? 4.474 2.170 -17.737 1.00 82.88 97 ALA A CA 1
ATOM 741 C C . ALA A 1 97 ? 4.181 3.668 -17.521 1.00 82.88 97 ALA A C 1
ATOM 743 O O . ALA A 1 97 ? 3.117 4.065 -17.025 1.00 82.88 97 ALA A O 1
ATOM 744 N N . ARG A 1 98 ? 5.149 4.504 -17.902 1.00 82.12 98 ARG A N 1
ATOM 745 C CA . ARG A 1 98 ? 5.001 5.963 -17.901 1.00 82.12 98 ARG A CA 1
ATOM 746 C C . ARG A 1 98 ? 4.070 6.401 -19.031 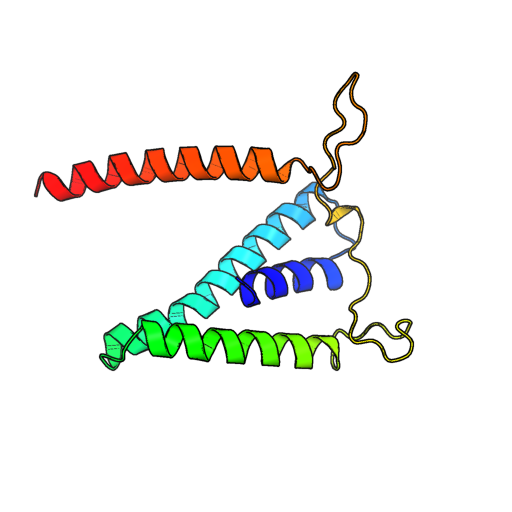1.00 82.12 98 ARG A C 1
ATOM 748 O O . ARG A 1 98 ? 3.944 5.707 -20.038 1.00 82.12 98 ARG A O 1
ATOM 755 N N . VAL A 1 99 ? 3.394 7.531 -18.840 1.00 80.25 99 VAL A N 1
ATOM 756 C CA . VAL A 1 99 ? 2.498 8.091 -19.860 1.00 80.25 99 VAL A CA 1
ATOM 757 C C . VAL A 1 99 ? 3.300 9.031 -20.756 1.00 80.25 99 VAL A C 1
ATOM 759 O O . VAL A 1 99 ? 3.799 10.054 -20.292 1.00 80.25 99 VAL A O 1
ATOM 762 N N . ASP A 1 100 ? 3.405 8.691 -22.039 1.00 76.69 100 ASP A N 1
ATOM 763 C CA . ASP A 1 100 ? 3.976 9.565 -23.063 1.00 76.69 100 ASP A CA 1
ATOM 764 C C . ASP A 1 100 ? 2.836 10.389 -23.693 1.00 76.69 100 ASP A C 1
ATOM 766 O O . ASP A 1 100 ? 1.954 9.828 -24.346 1.00 76.69 100 ASP A O 1
ATOM 770 N N . LEU A 1 101 ? 2.817 11.714 -23.478 1.00 71.94 101 LEU A N 1
ATOM 771 C CA . LEU A 1 101 ? 1.828 12.596 -24.111 1.00 71.94 101 LEU A CA 1
ATOM 772 C C . LEU A 1 101 ? 2.376 13.158 -25.434 1.00 71.94 101 LEU A C 1
ATOM 774 O O . LEU A 1 101 ? 3.434 13.802 -25.435 1.00 71.94 101 LEU A O 1
ATOM 778 N N . PRO A 1 102 ? 1.655 12.984 -26.558 1.00 67.25 102 PRO A N 1
ATOM 779 C CA . PRO A 1 102 ? 2.069 13.547 -27.836 1.00 67.25 102 PRO A CA 1
ATOM 780 C C . PRO A 1 102 ? 2.067 15.083 -27.764 1.00 67.25 102 PRO A C 1
ATOM 782 O O . PRO A 1 102 ? 1.067 15.695 -27.396 1.00 67.25 102 PRO A O 1
ATOM 785 N N . GLY A 1 103 ? 3.204 15.705 -28.091 1.00 68.00 103 GLY A N 1
ATOM 786 C CA . GLY A 1 103 ? 3.381 17.165 -28.149 1.00 68.00 103 GLY A CA 1
ATOM 787 C C . GLY A 1 103 ? 3.985 17.826 -26.901 1.00 68.00 103 GLY A C 1
ATOM 788 O O . GLY A 1 103 ? 4.566 18.898 -27.028 1.00 68.00 103 GLY A O 1
ATOM 789 N N . ILE A 1 104 ? 3.917 17.192 -25.724 1.00 66.12 104 ILE A N 1
ATOM 790 C CA . ILE A 1 104 ? 4.470 17.740 -24.461 1.00 66.12 104 ILE A CA 1
ATOM 791 C C . ILE A 1 104 ? 5.693 16.931 -23.978 1.00 66.12 104 ILE A C 1
ATOM 793 O O . ILE A 1 104 ? 6.505 17.420 -23.194 1.00 66.12 104 ILE A O 1
ATOM 797 N N . GLY A 1 105 ? 5.876 15.709 -24.490 1.00 66.50 105 GLY A N 1
ATOM 798 C CA . GLY A 1 105 ? 6.953 14.807 -24.084 1.00 66.50 105 GLY A CA 1
ATOM 799 C C . GLY A 1 105 ? 6.621 14.037 -22.801 1.00 66.50 105 GLY A C 1
ATOM 800 O O . GLY A 1 105 ? 5.460 13.903 -22.410 1.00 66.50 105 GLY A O 1
ATOM 801 N N . ARG A 1 106 ? 7.652 13.495 -22.143 1.00 64.88 106 ARG A N 1
ATOM 802 C CA . ARG A 1 106 ? 7.516 12.769 -20.871 1.00 64.88 106 ARG A CA 1
ATOM 803 C C . ARG A 1 106 ? 7.302 13.745 -19.721 1.00 64.88 106 ARG A C 1
ATOM 805 O O . ARG A 1 106 ? 8.257 14.348 -19.236 1.00 64.88 106 ARG A O 1
ATOM 812 N N . LEU A 1 107 ? 6.063 13.871 -19.248 1.00 61.62 107 LEU A N 1
ATOM 813 C CA . LEU A 1 107 ? 5.779 14.606 -18.015 1.00 61.62 107 LEU A CA 1
ATOM 814 C C . LEU A 1 107 ? 6.205 13.779 -16.791 1.00 61.62 107 LEU A C 1
ATOM 816 O O . LEU A 1 107 ? 5.459 12.929 -16.312 1.00 61.62 107 LEU A O 1
ATOM 820 N N . ALA A 1 108 ? 7.380 14.084 -16.239 1.00 68.75 108 ALA A N 1
ATOM 821 C CA . ALA A 1 108 ? 7.798 13.686 -14.890 1.00 68.75 108 ALA A CA 1
ATOM 822 C C . ALA A 1 108 ? 7.584 12.183 -14.549 1.00 68.75 108 ALA A C 1
ATOM 824 O O . ALA A 1 108 ? 7.789 11.296 -15.375 1.00 68.75 108 ALA A O 1
ATOM 825 N N . GLN A 1 109 ? 7.216 11.891 -13.295 1.00 71.81 109 GLN A N 1
ATOM 826 C CA . GLN A 1 109 ? 6.895 10.558 -12.763 1.00 71.81 109 GLN A CA 1
ATOM 827 C C . GLN A 1 109 ? 5.447 10.129 -13.095 1.00 71.81 109 GLN A C 1
ATOM 829 O O . GLN A 1 109 ? 4.894 9.277 -12.405 1.00 71.81 109 GLN A O 1
ATOM 834 N N . LEU A 1 110 ? 4.795 10.718 -14.108 1.00 81.38 110 LEU A N 1
ATOM 835 C CA . LEU A 1 110 ? 3.417 10.370 -14.453 1.00 81.38 110 LEU A CA 1
ATOM 836 C C . LEU A 1 110 ? 3.362 8.978 -15.097 1.00 81.38 110 LEU A C 1
ATOM 838 O O . LEU A 1 110 ? 3.957 8.721 -16.144 1.00 81.38 110 LEU A O 1
ATOM 842 N N . HIS A 1 111 ? 2.617 8.075 -14.471 1.00 87.12 111 HIS A N 1
ATOM 843 C CA . HIS A 1 111 ? 2.418 6.708 -14.940 1.00 87.12 111 HIS A CA 1
ATOM 844 C C . HIS A 1 111 ? 0.929 6.370 -15.025 1.00 87.12 111 HIS A C 1
ATOM 846 O O . HIS A 1 111 ? 0.087 7.020 -14.398 1.00 87.12 111 HIS A O 1
ATOM 852 N N . TRP A 1 112 ? 0.598 5.316 -15.775 1.00 86.44 112 TRP A N 1
ATOM 853 C CA . TRP A 1 112 ? -0.789 4.874 -15.996 1.00 86.44 112 TRP A CA 1
ATOM 854 C C . TRP A 1 112 ? -1.553 4.538 -14.704 1.00 86.44 112 TRP A C 1
ATOM 856 O O . TRP A 1 112 ? -2.783 4.495 -14.690 1.00 86.44 112 TRP A O 1
ATOM 866 N N . GLY A 1 113 ? -0.838 4.373 -13.590 1.00 85.62 113 GLY A N 1
ATOM 867 C CA . GLY A 1 113 ? -1.428 4.174 -12.269 1.00 85.62 113 GLY A CA 1
ATOM 868 C C . GLY A 1 113 ? -2.235 5.374 -11.773 1.00 85.62 113 GLY A C 1
ATOM 869 O O . GLY A 1 113 ? -3.171 5.169 -11.011 1.00 85.62 113 GLY A O 1
ATOM 870 N N . VAL A 1 114 ? -1.957 6.600 -12.236 1.00 87.75 114 VAL A N 1
ATOM 871 C CA . VAL A 1 114 ? -2.769 7.782 -11.885 1.00 87.75 114 VAL A CA 1
ATOM 872 C C . VAL A 1 114 ? -4.172 7.680 -12.480 1.00 87.75 114 VAL A C 1
ATOM 874 O O . VAL A 1 114 ? -5.163 7.886 -11.781 1.00 87.75 114 VAL A O 1
ATOM 877 N N . LEU A 1 115 ? -4.271 7.297 -13.755 1.00 87.56 115 LEU A N 1
ATOM 878 C CA . LEU A 1 115 ? -5.561 7.052 -14.399 1.00 87.56 115 LEU A CA 1
ATOM 879 C C . LEU A 1 115 ? -6.282 5.870 -13.743 1.00 87.56 115 LEU A C 1
ATOM 881 O O . LEU A 1 115 ? -7.475 5.964 -13.460 1.00 87.56 115 LEU A O 1
ATOM 885 N N . GLY A 1 116 ? -5.547 4.804 -13.411 1.00 87.06 116 GLY A N 1
ATOM 886 C CA . GLY A 1 116 ? -6.080 3.687 -12.629 1.00 87.06 116 GLY A CA 1
ATOM 887 C C . GLY A 1 116 ? -6.647 4.127 -11.274 1.00 87.06 116 GLY A C 1
ATOM 888 O O . GLY A 1 116 ? -7.757 3.737 -10.921 1.00 87.06 116 GLY A O 1
ATOM 889 N N . ALA A 1 117 ? -5.938 4.988 -10.541 1.00 87.75 117 ALA A N 1
ATOM 890 C CA . ALA A 1 117 ? -6.391 5.523 -9.261 1.00 87.75 117 ALA A CA 1
ATOM 891 C C . ALA A 1 117 ? -7.676 6.350 -9.407 1.00 87.75 117 ALA A C 1
ATOM 893 O O . ALA A 1 117 ? -8.609 6.144 -8.637 1.00 87.75 117 ALA A O 1
ATOM 894 N N . LEU A 1 118 ? -7.771 7.216 -10.423 1.00 92.12 118 LEU A N 1
ATOM 895 C CA . LEU A 1 118 ? -8.989 7.988 -10.703 1.00 92.12 118 LEU A CA 1
ATOM 896 C C . LEU A 1 118 ? -10.190 7.078 -10.989 1.00 92.12 118 LEU A C 1
ATOM 898 O O . LEU A 1 118 ? -11.263 7.274 -10.416 1.00 92.12 118 LEU A O 1
ATOM 902 N N . VAL A 1 119 ? -10.004 6.054 -11.827 1.00 92.44 119 VAL A N 1
ATOM 903 C CA . VAL A 1 119 ? -11.054 5.069 -12.128 1.00 92.44 119 VAL A CA 1
ATOM 904 C C . VAL A 1 119 ? -11.485 4.332 -10.859 1.00 92.44 119 VAL A C 1
ATOM 906 O O . VAL A 1 119 ? -12.682 4.221 -10.593 1.00 92.44 119 VAL A O 1
ATOM 909 N N . LEU A 1 120 ? -10.531 3.882 -10.038 1.00 90.56 120 LEU A N 1
ATOM 910 C CA . LEU A 1 120 ? -10.816 3.209 -8.769 1.00 90.56 120 LEU A CA 1
ATOM 911 C C . LEU A 1 120 ? -11.540 4.124 -7.775 1.00 90.56 120 LEU A C 1
ATOM 913 O O . LEU A 1 120 ? -12.468 3.671 -7.110 1.00 90.56 120 LEU A O 1
ATOM 917 N N . SER A 1 121 ? -11.180 5.406 -7.692 1.00 91.56 121 SER A N 1
ATOM 918 C CA . SER A 1 121 ? -11.872 6.385 -6.847 1.00 91.56 121 SER A CA 1
ATOM 919 C C . SER A 1 121 ? -13.326 6.592 -7.279 1.00 91.56 121 SER A C 1
ATOM 921 O O . SER A 1 121 ? -14.222 6.581 -6.434 1.00 91.56 121 SER A O 1
ATOM 923 N N . VAL A 1 122 ? -13.588 6.723 -8.585 1.00 93.81 122 VAL A N 1
ATOM 924 C CA . VAL A 1 122 ? -14.955 6.846 -9.125 1.00 93.81 122 VAL A 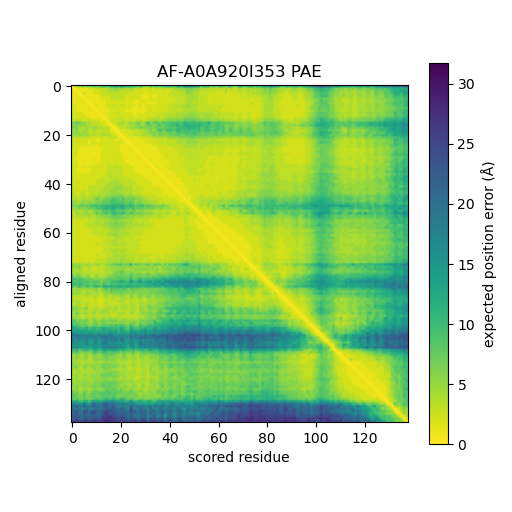CA 1
ATOM 925 C C . VAL A 1 122 ? -15.755 5.562 -8.894 1.00 93.81 122 VAL A C 1
ATOM 927 O O . VAL A 1 122 ? -16.921 5.627 -8.493 1.00 93.81 122 VAL A O 1
ATOM 930 N N . ALA A 1 123 ? -15.138 4.394 -9.091 1.00 91.94 123 ALA A N 1
ATOM 931 C CA . ALA A 1 123 ? -15.761 3.101 -8.824 1.00 91.94 123 ALA A CA 1
ATOM 932 C C . ALA A 1 123 ? -16.104 2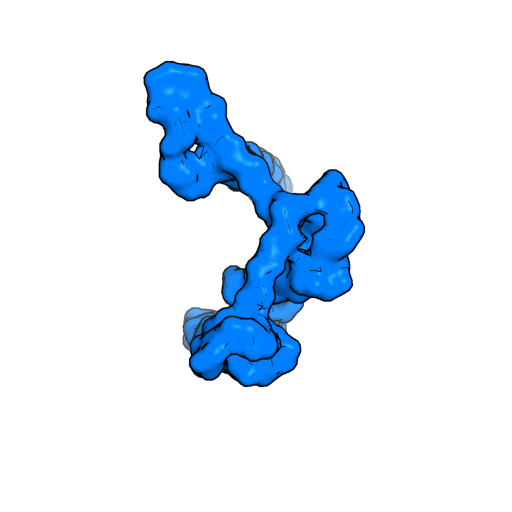.936 -7.334 1.00 91.94 123 ALA A C 1
ATOM 934 O O . ALA A 1 123 ? -17.233 2.578 -6.998 1.00 91.94 123 ALA A O 1
ATOM 935 N N . ALA A 1 124 ? -15.175 3.270 -6.434 1.00 89.56 124 ALA A N 1
ATOM 936 C CA . ALA A 1 124 ? -15.405 3.249 -4.992 1.00 89.56 124 ALA A CA 1
ATOM 937 C C . ALA A 1 124 ? -16.547 4.194 -4.597 1.00 89.56 124 ALA A C 1
ATOM 939 O O . ALA A 1 124 ? -17.442 3.799 -3.851 1.00 89.56 124 ALA A O 1
ATOM 940 N N . TRP A 1 125 ? -16.581 5.408 -5.155 1.00 91.44 125 TRP A N 1
ATOM 941 C CA . TRP A 1 125 ? -17.686 6.344 -4.951 1.00 91.44 125 TRP A CA 1
ATOM 942 C C . TRP A 1 125 ? -19.030 5.771 -5.430 1.00 91.44 125 TRP A C 1
ATOM 944 O O . TRP A 1 125 ? -20.024 5.855 -4.705 1.00 91.44 125 TRP A O 1
ATOM 954 N N . PHE A 1 126 ? -19.071 5.140 -6.611 1.00 92.62 126 PHE A N 1
ATOM 955 C CA . PHE A 1 126 ? -20.269 4.477 -7.144 1.00 92.62 126 PHE A CA 1
ATOM 956 C C . PHE A 1 126 ? -20.758 3.331 -6.246 1.00 92.62 126 PHE A C 1
ATOM 958 O O . PHE A 1 126 ? -21.963 3.182 -6.025 1.00 92.62 126 PHE A O 1
ATOM 965 N N . ILE A 1 127 ? -19.844 2.513 -5.729 1.00 89.69 127 ILE A N 1
ATOM 966 C CA . ILE A 1 127 ? -20.184 1.386 -4.855 1.00 89.69 127 ILE A CA 1
ATOM 967 C C . ILE A 1 127 ? -20.709 1.908 -3.519 1.00 89.69 127 ILE A C 1
ATOM 969 O O . ILE A 1 127 ? -21.791 1.514 -3.085 1.00 89.69 127 ILE A O 1
ATOM 973 N N . LEU A 1 128 ? -19.995 2.851 -2.898 1.00 87.75 128 LEU A N 1
ATOM 974 C CA . LEU A 1 128 ? -20.386 3.420 -1.613 1.00 87.75 128 LEU A CA 1
ATOM 975 C C . LEU A 1 128 ? -21.772 4.064 -1.700 1.00 87.75 128 LEU A C 1
ATOM 977 O O . LEU A 1 128 ? -22.635 3.725 -0.894 1.00 87.75 128 LEU A O 1
ATOM 981 N N . ARG A 1 129 ? -22.048 4.917 -2.695 1.00 88.25 129 ARG A N 1
ATOM 982 C CA . ARG A 1 129 ? -23.366 5.576 -2.811 1.00 88.25 129 ARG A CA 1
ATOM 983 C C . ARG A 1 129 ? -24.534 4.585 -2.945 1.00 88.25 129 ARG A C 1
ATOM 985 O O . ARG A 1 129 ? -25.613 4.854 -2.425 1.00 88.25 129 ARG A O 1
ATOM 992 N N . ARG A 1 130 ? -24.325 3.438 -3.606 1.00 82.75 130 ARG A N 1
ATOM 993 C CA . ARG A 1 130 ? -25.329 2.363 -3.730 1.00 82.75 130 ARG A CA 1
ATOM 994 C C . ARG A 1 130 ? -25.536 1.634 -2.401 1.00 82.75 130 ARG A C 1
ATOM 996 O O . ARG A 1 130 ? -26.675 1.386 -2.020 1.00 82.75 130 ARG A O 1
ATOM 1003 N N . THR A 1 131 ? -24.462 1.330 -1.676 1.00 78.31 131 THR A N 1
ATOM 1004 C CA . THR A 1 131 ? -24.544 0.626 -0.386 1.00 78.31 131 THR A CA 1
ATOM 1005 C C . THR A 1 131 ? -25.137 1.508 0.717 1.00 78.31 131 THR A C 1
ATOM 1007 O O . THR A 1 131 ? -25.968 1.044 1.493 1.00 78.31 131 THR A O 1
ATOM 1010 N N . TRP A 1 132 ? -24.794 2.800 0.760 1.00 59.59 132 TRP A N 1
ATOM 1011 C CA . TRP A 1 132 ? -25.372 3.752 1.719 1.00 59.59 132 TRP A CA 1
ATOM 1012 C C . TRP A 1 132 ? -26.879 3.964 1.517 1.00 59.59 132 TRP A C 1
ATOM 1014 O O . TRP A 1 132 ? -27.598 4.127 2.505 1.00 59.59 132 TRP A O 1
ATOM 1024 N N . SER A 1 133 ? -27.387 3.908 0.277 1.00 58.81 133 SE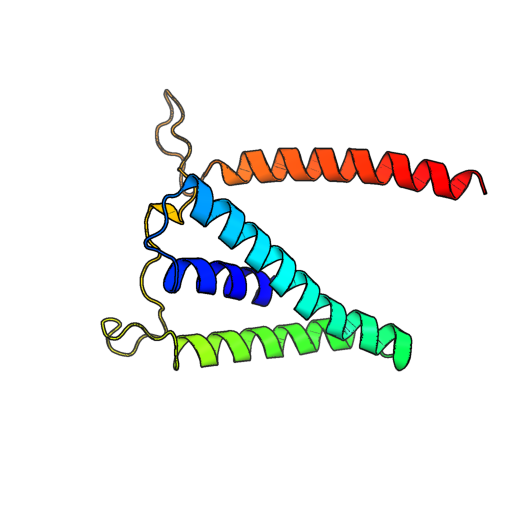R A N 1
ATOM 1025 C CA . SER A 1 133 ? -28.836 3.993 0.044 1.00 58.81 133 SER A CA 1
ATOM 1026 C C . SER A 1 133 ? -29.580 2.764 0.581 1.00 58.81 133 SER A C 1
ATOM 1028 O O . SER A 1 133 ? -30.706 2.906 1.042 1.00 58.81 133 SER A O 1
ATOM 1030 N N . ALA A 1 134 ? -28.949 1.583 0.581 1.00 55.22 134 ALA A N 1
ATOM 1031 C CA . ALA A 1 134 ? -29.546 0.340 1.076 1.00 55.22 134 ALA A CA 1
ATOM 1032 C C . ALA A 1 134 ? -29.665 0.283 2.614 1.00 55.22 134 ALA A C 1
ATOM 1034 O O . ALA A 1 134 ? -30.619 -0.297 3.131 1.00 55.22 134 ALA A O 1
ATOM 1035 N N . PHE A 1 135 ? -28.736 0.907 3.352 1.00 59.78 135 PHE A N 1
ATOM 1036 C CA . PHE A 1 135 ? -28.796 0.998 4.822 1.00 59.78 135 PHE A CA 1
ATOM 1037 C C . PHE A 1 135 ? -29.814 2.025 5.336 1.00 59.78 135 PHE A C 1
ATOM 1039 O O . PHE A 1 135 ? -30.239 1.923 6.477 1.00 59.78 135 PHE A O 1
ATOM 1046 N N . ARG A 1 136 ? -30.197 3.023 4.526 1.00 57.31 136 ARG A N 1
ATOM 1047 C CA . ARG A 1 136 ? -31.162 4.072 4.914 1.00 57.31 136 ARG A CA 1
ATOM 1048 C C . ARG A 1 136 ? -32.623 3.615 4.847 1.00 57.31 136 ARG A C 1
ATOM 1050 O O . ARG A 1 136 ? -33.479 4.249 5.447 1.00 57.31 136 ARG A O 1
ATOM 1057 N N . SER A 1 137 ? -32.897 2.552 4.097 1.00 56.22 137 SER A N 1
ATOM 1058 C CA . SER A 1 137 ? -34.229 1.968 3.893 1.00 56.22 137 SER A CA 1
ATOM 1059 C C . SER A 1 137 ? -34.575 0.838 4.880 1.00 56.22 137 SER A C 1
ATOM 1061 O O . SER A 1 137 ? -35.492 0.064 4.615 1.00 56.22 137 SER A O 1
ATOM 1063 N N . ARG A 1 138 ? -33.838 0.716 5.989 1.00 41.03 138 ARG A N 1
ATOM 1064 C CA . ARG A 1 138 ? -34.139 -0.143 7.144 1.00 41.03 138 ARG A CA 1
ATOM 1065 C C . ARG A 1 138 ? -34.081 0.696 8.410 1.00 41.03 138 ARG A C 1
ATOM 1067 O O . ARG A 1 138 ? -34.862 0.380 9.327 1.00 41.03 138 ARG A O 1
#

Mean predicted aligned error: 7.0 Å

Foldseek 3Di:
DLQLQVQLVVLQQPVLVDALVVSQVNSNVSSVVRVVVLVVVLVCCCVPVVDDSVVVVVVSVVVSVVVLQCCQQPDQPDPPPPNDSDGDDGHPS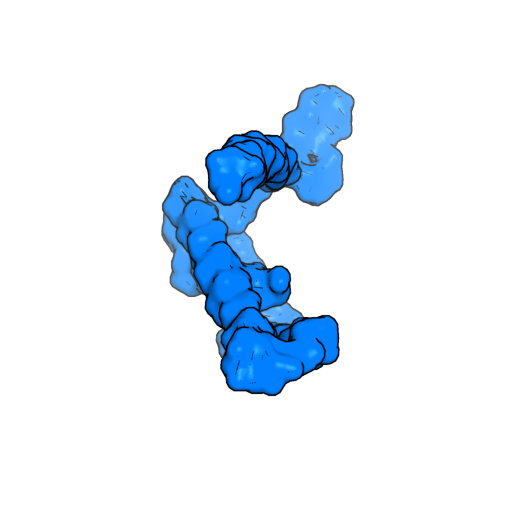NDAAFDADPPPGGDDPHGCVVVVVVVVVVVVVVVVVVVVVVVVVD

Secondary structure (DSSP, 8-state):
-HHHHHHHHHHHHHSTTS-HHHHHHHHHHHHHHHHHHHHHHHHHHHHHH---HHHHHHHHHHHHHHHHHHHHHTTT--TTSTT---PPPPPGGGSPPEEEETTTEEEEEEETHHHHHHHHHHHHHHHHHHHHHHHHT-

pLDDT: mean 87.07, std 10.38, range [41.03, 96.56]

Solvent-accessible surface area (backbone atoms only — not comparable to full-atom values): 7680 Å² total; per-residue (Å²): 105,67,53,10,52,49,36,17,47,50,41,32,70,77,47,44,89,44,59,37,88,58,36,42,58,50,23,51,51,36,17,50,51,32,33,49,61,57,55,46,52,44,52,48,44,29,75,76,65,72,46,65,51,68,60,47,48,54,53,49,49,54,50,48,53,54,51,51,53,52,38,25,63,51,88,45,38,31,88,86,40,84,88,50,77,34,59,66,83,67,41,72,46,64,50,74,59,67,49,77,44,91,94,77,44,75,57,81,92,45,33,53,60,58,60,50,49,53,53,49,51,52,49,50,51,55,51,49,60,56,54,57,56,61,66,71,79,112

Sequence (138 aa):
MILGAMFSGYVALYWGGMPAPLLLPAMILAGVLGGLAWAMIPAILKTRFNTNEILVSLMLTYVAVLFIDWTVRGPWRDPMSFGFPLTPMYPDAGMIARVDLPGIGRLAQLHWGVLGALVLSVAAWFILRRTWSAFRSR